Protein AF-A0A7K3WXZ5-F1 (afdb_monomer_lite)

pLDDT: mean 83.48, std 18.19, range [35.47, 98.44]

Structure (mmCIF, N/CA/C/O backbone):
data_AF-A0A7K3WXZ5-F1
#
_entry.id   AF-A0A7K3WXZ5-F1
#
loop_
_atom_site.group_PDB
_atom_site.id
_atom_site.type_symbol
_atom_site.label_atom_id
_atom_site.label_alt_id
_atom_site.label_comp_id
_atom_site.label_asym_id
_atom_site.label_entity_id
_atom_site.label_seq_id
_atom_site.pdbx_PDB_ins_code
_atom_site.Cartn_x
_atom_site.Cartn_y
_atom_site.Cartn_z
_atom_site.occupancy
_atom_site.B_iso_or_equiv
_atom_site.auth_seq_id
_atom_site.auth_comp_id
_atom_site.auth_asym_id
_atom_site.auth_atom_id
_atom_site.pdbx_PDB_model_num
ATOM 1 N N . MET A 1 1 ? 47.013 -10.478 -78.570 1.00 39.06 1 MET A N 1
ATOM 2 C CA . MET A 1 1 ? 47.116 -9.479 -77.478 1.00 39.06 1 MET A CA 1
ATOM 3 C C . MET A 1 1 ? 45.709 -9.292 -76.927 1.00 39.06 1 MET A C 1
ATOM 5 O O . MET A 1 1 ? 44.858 -8.888 -77.696 1.00 39.06 1 MET A O 1
ATOM 9 N N . LYS A 1 2 ? 45.305 -9.943 -75.830 1.00 38.44 2 LYS A N 1
ATOM 10 C CA . LYS A 1 2 ? 45.509 -9.609 -74.404 1.00 38.44 2 LYS A CA 1
ATOM 11 C C . LYS A 1 2 ? 44.986 -8.215 -73.986 1.00 38.44 2 LYS A C 1
ATOM 13 O O . LYS A 1 2 ? 45.703 -7.248 -74.196 1.00 38.44 2 LYS A O 1
ATOM 18 N N . ILE A 1 3 ? 43.844 -8.251 -73.266 1.00 42.56 3 ILE A N 1
ATOM 19 C CA . ILE A 1 3 ? 43.501 -7.493 -72.030 1.00 42.56 3 ILE A CA 1
ATOM 20 C C . ILE A 1 3 ? 43.068 -6.021 -72.273 1.00 42.56 3 ILE A C 1
ATOM 22 O O . ILE A 1 3 ? 43.704 -5.339 -73.056 1.00 42.56 3 ILE A O 1
ATOM 26 N N . ALA A 1 4 ? 42.007 -5.434 -71.697 1.00 43.97 4 ALA A N 1
ATOM 27 C CA . ALA A 1 4 ? 41.201 -5.725 -70.506 1.00 43.97 4 ALA A CA 1
ATOM 28 C C . ALA A 1 4 ? 39.724 -5.316 -70.703 1.00 43.97 4 ALA A C 1
ATOM 30 O O . ALA A 1 4 ? 39.435 -4.247 -71.235 1.00 43.97 4 ALA A O 1
ATOM 31 N N . LEU A 1 5 ? 38.810 -6.134 -70.177 1.00 42.47 5 LEU A N 1
ATOM 32 C CA . LEU A 1 5 ? 37.451 -5.743 -69.799 1.00 42.47 5 LEU A CA 1
ATOM 33 C C . LEU A 1 5 ? 37.531 -4.936 -68.495 1.00 42.47 5 LEU A C 1
ATOM 35 O O . LEU A 1 5 ? 37.942 -5.478 -67.470 1.00 42.47 5 LEU A O 1
ATOM 39 N N . ILE A 1 6 ? 37.146 -3.661 -68.525 1.00 49.41 6 ILE A N 1
ATOM 40 C CA . ILE A 1 6 ? 36.955 -2.858 -67.312 1.00 49.41 6 ILE A CA 1
ATOM 41 C C . ILE A 1 6 ? 35.527 -3.122 -66.832 1.00 49.41 6 ILE A C 1
ATOM 43 O O . ILE A 1 6 ? 34.569 -2.528 -67.318 1.00 49.41 6 ILE A O 1
ATOM 47 N N . LEU A 1 7 ? 35.395 -4.078 -65.910 1.00 42.84 7 LEU A N 1
ATOM 48 C CA . LEU A 1 7 ? 34.197 -4.264 -65.098 1.00 42.84 7 LEU A CA 1
ATOM 49 C C . LEU A 1 7 ? 34.129 -3.103 -64.096 1.00 42.84 7 LEU A C 1
ATOM 51 O O . LEU A 1 7 ? 34.820 -3.102 -63.079 1.00 42.84 7 LEU A O 1
ATOM 55 N N . SER A 1 8 ? 33.310 -2.097 -64.390 1.00 43.88 8 SER A N 1
ATOM 56 C CA . SER A 1 8 ? 32.897 -1.103 -63.402 1.00 43.88 8 SER A CA 1
ATOM 57 C C . SER A 1 8 ? 31.871 -1.747 -62.467 1.00 43.88 8 SER A C 1
ATOM 59 O O . SER A 1 8 ? 30.689 -1.837 -62.801 1.00 43.88 8 SER A O 1
ATOM 61 N N . LEU A 1 9 ? 32.331 -2.236 -61.315 1.00 43.47 9 LEU A N 1
ATOM 62 C CA . LEU A 1 9 ? 31.466 -2.585 -60.190 1.00 43.47 9 LEU A CA 1
ATOM 63 C C . LEU A 1 9 ? 30.849 -1.298 -59.617 1.00 43.47 9 LEU A C 1
ATOM 65 O O . LEU A 1 9 ? 31.604 -0.425 -59.185 1.00 43.47 9 LEU A O 1
ATOM 69 N N . PRO A 1 10 ? 29.515 -1.159 -59.554 1.00 49.78 10 PRO A N 1
ATOM 70 C CA . PRO A 1 10 ? 28.919 -0.193 -58.648 1.00 49.78 10 PRO A CA 1
ATOM 71 C C . PRO A 1 10 ? 29.156 -0.677 -57.209 1.00 49.78 10 PRO A C 1
ATOM 73 O O . PRO A 1 10 ? 28.701 -1.755 -56.826 1.00 49.78 10 PRO A O 1
ATOM 76 N N . LEU A 1 11 ? 29.885 0.115 -56.416 1.00 45.88 11 LEU A N 1
ATOM 77 C CA . LEU A 1 11 ? 29.873 -0.006 -54.960 1.00 45.88 11 LEU A CA 1
ATOM 78 C C . LEU A 1 11 ? 28.441 0.275 -54.484 1.00 45.88 11 LEU A C 1
ATOM 80 O O . LEU A 1 11 ? 28.015 1.427 -54.410 1.00 45.88 11 LEU A O 1
ATOM 84 N N . LEU A 1 12 ? 27.702 -0.783 -54.161 1.00 47.03 12 LEU A N 1
ATOM 85 C CA . LEU A 1 12 ? 26.534 -0.694 -53.295 1.00 47.03 12 LEU A CA 1
ATOM 86 C C . LEU A 1 12 ? 27.052 -0.479 -51.871 1.00 47.03 12 LEU A C 1
ATOM 88 O O . LEU A 1 12 ? 27.384 -1.427 -51.164 1.00 47.03 12 LEU A O 1
ATOM 92 N N . ILE A 1 13 ? 27.169 0.787 -51.475 1.00 50.84 13 ILE A N 1
ATOM 93 C CA . ILE A 1 13 ? 27.271 1.162 -50.066 1.00 50.84 13 ILE A CA 1
ATOM 94 C C . ILE A 1 13 ? 25.881 0.899 -49.482 1.00 50.84 13 ILE A C 1
ATOM 96 O O . ILE A 1 13 ? 24.957 1.685 -49.675 1.00 50.84 13 ILE A O 1
ATOM 100 N N . LEU A 1 14 ? 25.709 -0.260 -48.847 1.00 45.38 14 LEU A N 1
ATOM 101 C CA . LEU A 1 14 ? 24.548 -0.531 -48.008 1.00 45.38 14 LEU A CA 1
ATOM 102 C C . LEU A 1 14 ? 24.668 0.363 -46.770 1.00 45.38 14 LEU A C 1
ATOM 104 O O . LEU A 1 14 ? 25.401 0.054 -45.834 1.00 45.38 14 LEU A O 1
ATOM 108 N N . SER A 1 15 ? 23.981 1.501 -46.793 1.00 47.38 15 SER A N 1
ATOM 109 C CA . SER A 1 15 ? 23.769 2.357 -45.629 1.00 47.38 15 SER A CA 1
ATOM 110 C C . SER A 1 15 ? 22.897 1.616 -44.610 1.00 47.38 15 SER A C 1
ATOM 112 O O . SER A 1 15 ? 21.678 1.729 -44.631 1.00 47.38 15 SER A O 1
ATOM 114 N N . SER A 1 16 ? 23.514 0.831 -43.729 1.00 49.91 16 SER A N 1
ATOM 115 C CA . SER A 1 16 ? 22.858 0.165 -42.592 1.00 49.91 16 SER A CA 1
ATOM 116 C C . SER A 1 16 ? 22.860 1.064 -41.342 1.00 49.91 16 SER A C 1
ATOM 118 O O . SER A 1 16 ? 23.335 0.658 -40.284 1.00 49.91 16 SER A O 1
ATOM 120 N N . CYS A 1 17 ? 22.371 2.302 -41.458 1.00 49.84 17 CYS A N 1
ATOM 121 C CA . CYS A 1 17 ? 22.337 3.273 -40.350 1.00 49.84 17 CYS A CA 1
ATOM 122 C C . CYS A 1 17 ? 20.919 3.704 -39.933 1.00 49.84 17 CYS A C 1
ATOM 124 O O . CYS A 1 17 ? 20.793 4.728 -39.274 1.00 49.84 17 CYS A O 1
ATOM 126 N N . ASP A 1 18 ? 19.873 2.951 -40.288 1.00 53.22 18 ASP A N 1
ATOM 127 C CA . ASP A 1 18 ? 18.485 3.293 -39.908 1.00 53.22 18 ASP A CA 1
ATOM 128 C C . ASP A 1 18 ? 18.027 2.578 -38.618 1.00 53.22 18 ASP A C 1
ATOM 130 O O . ASP A 1 18 ? 17.287 3.131 -37.815 1.00 53.22 18 ASP A O 1
ATOM 134 N N . ASN A 1 19 ? 18.572 1.392 -38.321 1.00 61.12 19 ASN A N 1
ATOM 135 C CA . ASN A 1 19 ? 18.129 0.584 -37.174 1.00 61.12 19 ASN A CA 1
ATOM 136 C C . ASN A 1 19 ? 18.506 1.171 -35.798 1.00 61.12 19 ASN A C 1
ATOM 138 O O . ASN A 1 19 ? 17.893 0.821 -34.796 1.00 61.12 19 ASN A O 1
ATOM 142 N N . GLY A 1 20 ? 19.531 2.028 -35.715 1.00 68.25 20 GLY A N 1
ATOM 143 C CA . GLY A 1 20 ? 19.997 2.576 -34.433 1.00 68.25 20 GLY A CA 1
ATOM 144 C C . GLY A 1 20 ? 19.015 3.572 -33.813 1.00 68.25 20 GLY A C 1
ATOM 145 O O . GLY A 1 20 ? 18.804 3.549 -32.603 1.00 68.25 20 GLY A O 1
ATOM 146 N N . ALA A 1 21 ? 18.381 4.399 -34.649 1.00 74.38 21 ALA A N 1
ATOM 147 C CA . ALA A 1 21 ? 17.399 5.385 -34.205 1.00 74.38 21 ALA A CA 1
ATOM 148 C C . ALA A 1 21 ? 16.108 4.717 -33.705 1.00 74.38 21 ALA A C 1
ATOM 150 O O . ALA A 1 21 ? 15.547 5.140 -32.696 1.00 74.38 21 ALA A O 1
ATOM 151 N N . ASP A 1 22 ? 15.671 3.643 -34.367 1.00 83.19 22 ASP A N 1
ATOM 152 C CA . ASP A 1 22 ? 14.490 2.880 -33.953 1.00 83.19 22 ASP A CA 1
ATOM 153 C C . ASP A 1 22 ? 14.716 2.147 -32.622 1.00 83.19 22 ASP A C 1
ATOM 155 O O . ASP A 1 22 ? 13.841 2.146 -31.756 1.00 83.19 22 ASP A O 1
ATOM 159 N N . VAL A 1 23 ? 15.913 1.589 -32.413 1.00 87.44 23 VAL A N 1
ATOM 160 C CA . VAL A 1 23 ? 16.292 0.938 -31.148 1.00 87.44 23 VAL A CA 1
ATOM 161 C C . VAL A 1 23 ? 16.374 1.948 -29.996 1.00 87.44 23 VAL A C 1
ATOM 163 O O . VAL A 1 23 ? 15.847 1.697 -28.913 1.00 87.44 23 VAL A O 1
ATOM 166 N N . GLU A 1 24 ? 16.999 3.108 -30.213 1.00 87.88 24 GLU A N 1
ATOM 167 C CA . GLU A 1 24 ? 17.083 4.170 -29.201 1.00 87.88 24 GLU A CA 1
ATOM 168 C C . GLU A 1 24 ? 15.696 4.713 -28.827 1.00 87.88 24 GLU A C 1
ATOM 170 O O . GLU A 1 24 ? 15.394 4.929 -27.648 1.00 87.88 24 GLU A O 1
ATOM 175 N N . LYS A 1 25 ? 14.821 4.866 -29.825 1.00 90.38 25 LYS A N 1
ATOM 176 C CA . LYS A 1 25 ? 13.430 5.260 -29.617 1.00 90.38 25 LYS A CA 1
ATOM 177 C C . LYS A 1 25 ? 12.664 4.219 -28.799 1.00 90.38 25 LYS A C 1
ATOM 179 O O . LYS A 1 25 ? 12.024 4.599 -27.824 1.00 90.38 25 LYS A O 1
ATOM 184 N N . SER A 1 26 ? 12.777 2.935 -29.143 1.00 92.19 26 SER A N 1
ATOM 185 C CA . SER A 1 26 ? 12.126 1.840 -28.409 1.00 92.19 26 SER A CA 1
ATOM 186 C C . SER A 1 26 ? 12.524 1.828 -26.932 1.00 92.19 26 SER A C 1
ATOM 188 O O . SER A 1 26 ? 11.665 1.722 -26.061 1.00 92.19 26 SER A O 1
ATOM 190 N N . ARG A 1 27 ? 13.818 2.006 -26.632 1.00 94.25 27 ARG A N 1
ATOM 191 C CA . ARG A 1 27 ? 14.315 2.110 -25.248 1.00 94.25 27 ARG A CA 1
ATOM 192 C C . ARG A 1 27 ? 13.741 3.308 -24.517 1.00 94.25 27 ARG A C 1
ATOM 194 O O . ARG A 1 27 ? 13.290 3.187 -23.384 1.00 94.25 27 ARG A O 1
ATOM 201 N N . THR A 1 28 ? 13.758 4.466 -25.170 1.00 95.12 28 THR A N 1
ATOM 202 C CA . THR A 1 28 ? 13.245 5.706 -24.581 1.00 95.12 28 THR A CA 1
ATOM 203 C C . THR A 1 28 ? 11.759 5.583 -24.253 1.00 95.12 28 THR A C 1
ATOM 205 O O . THR A 1 28 ? 11.332 6.017 -23.187 1.00 95.12 28 THR A O 1
ATOM 208 N N . GLU A 1 29 ? 10.968 4.983 -25.143 1.00 96.44 29 GLU A N 1
ATOM 209 C CA . GLU A 1 29 ? 9.540 4.744 -24.920 1.00 96.44 29 GLU A CA 1
ATOM 210 C C . GLU A 1 29 ? 9.318 3.764 -23.762 1.00 96.44 29 GLU A C 1
ATOM 212 O O . GLU A 1 29 ? 8.623 4.118 -22.811 1.00 96.44 29 GLU A O 1
ATOM 217 N N . ALA A 1 30 ? 9.984 2.604 -23.767 1.00 97.38 30 ALA A N 1
ATOM 218 C CA . ALA A 1 30 ? 9.844 1.607 -22.704 1.00 97.38 30 ALA A CA 1
ATOM 219 C C . ALA A 1 30 ? 10.243 2.156 -21.320 1.00 97.38 30 ALA A C 1
ATOM 221 O O . ALA A 1 30 ? 9.501 2.003 -20.349 1.00 97.38 30 ALA A O 1
ATOM 222 N N . MET A 1 31 ? 11.366 2.877 -21.244 1.00 97.69 31 MET A N 1
ATOM 223 C CA . MET A 1 31 ? 11.828 3.528 -20.016 1.00 97.69 31 MET A CA 1
ATOM 224 C C . MET A 1 31 ? 10.836 4.584 -19.518 1.00 97.69 31 MET A C 1
ATOM 226 O O . MET A 1 31 ? 10.518 4.638 -18.330 1.00 97.69 31 MET A O 1
ATOM 230 N N . ASN A 1 32 ? 10.338 5.443 -20.412 1.00 97.88 32 ASN A N 1
ATOM 231 C CA . ASN A 1 32 ? 9.388 6.484 -20.031 1.00 97.88 32 ASN A CA 1
ATOM 232 C C . ASN A 1 32 ? 8.061 5.896 -19.554 1.00 97.88 32 ASN A C 1
ATOM 234 O O . ASN A 1 32 ? 7.493 6.415 -18.593 1.00 97.88 32 ASN A O 1
ATOM 238 N N . ASP A 1 33 ? 7.579 4.832 -20.191 1.00 98.25 33 ASP A N 1
ATOM 239 C CA . ASP A 1 33 ? 6.347 4.159 -19.792 1.00 98.25 33 ASP A CA 1
ATOM 240 C C . ASP A 1 33 ? 6.491 3.514 -18.410 1.00 98.25 33 ASP A C 1
ATOM 242 O O . ASP A 1 33 ? 5.636 3.732 -17.546 1.00 98.25 33 ASP A O 1
ATOM 246 N N . LEU A 1 34 ? 7.590 2.787 -18.173 1.00 98.38 34 LEU A N 1
ATOM 247 C CA . LEU A 1 34 ? 7.876 2.168 -16.879 1.00 98.38 34 LEU A CA 1
ATOM 248 C C . LEU A 1 34 ? 8.011 3.229 -15.782 1.00 98.38 34 LEU A C 1
ATOM 250 O O . LEU A 1 34 ? 7.309 3.174 -14.773 1.00 98.38 34 LEU A O 1
ATOM 254 N N . LYS A 1 35 ? 8.831 4.260 -16.008 1.00 98.25 35 LYS A N 1
ATOM 255 C CA . LYS A 1 35 ? 9.029 5.352 -15.049 1.00 98.25 35 LYS A CA 1
ATOM 256 C C . LYS A 1 35 ? 7.731 6.090 -14.740 1.00 98.25 35 LYS A C 1
ATOM 258 O O . LYS A 1 35 ? 7.415 6.312 -13.575 1.00 98.25 35 LYS A O 1
ATOM 263 N N . SER A 1 36 ? 6.964 6.446 -15.769 1.00 98.31 36 SER A N 1
ATOM 264 C CA . SER A 1 36 ? 5.692 7.154 -15.589 1.00 98.31 36 SER A CA 1
ATOM 265 C C . SER A 1 36 ? 4.686 6.304 -14.820 1.00 98.31 36 SER A C 1
ATOM 267 O O . SER A 1 36 ? 3.889 6.833 -14.045 1.00 98.31 36 SER A O 1
ATOM 269 N N . PHE A 1 37 ? 4.709 4.987 -15.027 1.00 98.44 37 PHE A N 1
ATOM 270 C CA . PHE A 1 37 ? 3.893 4.068 -14.254 1.00 98.44 37 PHE A CA 1
ATOM 271 C C . PHE A 1 37 ? 4.324 4.036 -12.785 1.00 98.44 37 PHE A C 1
ATOM 273 O O . PHE A 1 37 ? 3.471 4.257 -11.928 1.00 98.44 37 PHE A O 1
ATOM 280 N N . VAL A 1 38 ? 5.615 3.855 -12.491 1.00 98.12 38 VAL A N 1
ATOM 281 C CA . VAL A 1 38 ? 6.140 3.861 -11.113 1.00 98.12 38 VAL A CA 1
ATOM 282 C C . VAL A 1 38 ? 5.820 5.180 -10.401 1.00 98.12 38 VAL A C 1
ATOM 284 O O . VAL A 1 38 ? 5.280 5.157 -9.298 1.00 98.1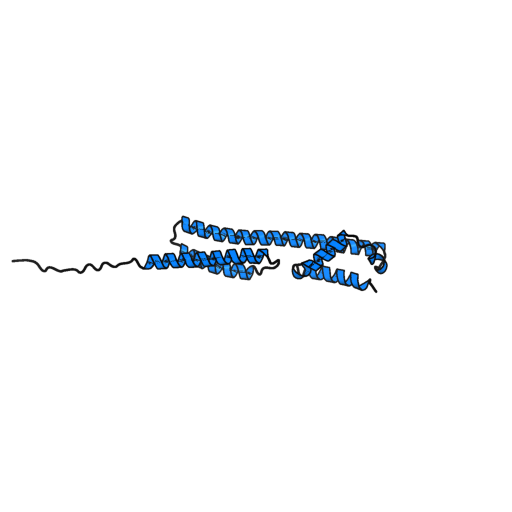2 38 VAL A O 1
ATOM 287 N N . ASP A 1 39 ? 6.035 6.328 -11.051 1.00 97.69 39 ASP A N 1
ATOM 288 C CA . ASP A 1 39 ? 5.706 7.652 -10.498 1.00 97.69 39 ASP A CA 1
ATOM 289 C C . ASP A 1 39 ? 4.192 7.798 -10.215 1.00 97.69 39 ASP A C 1
ATOM 291 O O . ASP A 1 39 ? 3.764 8.418 -9.234 1.00 97.69 39 ASP A O 1
ATOM 295 N N . SER A 1 40 ? 3.354 7.205 -11.072 1.00 96.25 40 SER A N 1
ATOM 296 C CA . SER A 1 40 ? 1.903 7.191 -10.891 1.00 96.25 40 SER A CA 1
ATOM 297 C C . SER A 1 40 ? 1.466 6.285 -9.741 1.00 96.25 40 SER A C 1
ATOM 299 O O . SER A 1 40 ? 0.529 6.644 -9.024 1.00 96.25 40 SER A O 1
ATOM 301 N N . VAL A 1 41 ? 2.120 5.135 -9.562 1.00 96.44 41 VAL A N 1
ATOM 302 C CA . VAL A 1 41 ? 1.871 4.228 -8.437 1.00 96.44 41 VAL A CA 1
ATOM 303 C C . VAL A 1 41 ? 2.254 4.919 -7.140 1.00 96.44 41 VAL A C 1
ATOM 305 O O . VAL A 1 41 ? 1.384 5.041 -6.286 1.00 96.44 41 VAL A O 1
ATOM 308 N N . ASP A 1 42 ? 3.473 5.453 -7.037 1.00 94.94 42 ASP A N 1
ATOM 309 C CA . ASP A 1 42 ? 3.973 6.194 -5.868 1.00 94.94 42 ASP A CA 1
ATOM 310 C C . ASP A 1 42 ? 2.973 7.273 -5.417 1.00 94.94 42 ASP A C 1
ATOM 312 O O . ASP A 1 42 ? 2.481 7.284 -4.286 1.00 94.94 42 ASP A O 1
ATOM 316 N N . THR A 1 43 ? 2.523 8.095 -6.369 1.00 92.44 43 THR A N 1
ATOM 317 C CA . THR A 1 43 ? 1.521 9.135 -6.105 1.00 92.44 43 THR A CA 1
ATOM 318 C C . THR A 1 43 ? 0.186 8.559 -5.619 1.00 92.44 43 THR A C 1
ATOM 320 O O . THR A 1 43 ? -0.419 9.092 -4.688 1.00 92.44 43 THR A O 1
ATOM 323 N N . GLN A 1 44 ? -0.316 7.493 -6.248 1.00 90.06 44 GLN A N 1
ATOM 324 C CA . GLN A 1 44 ? -1.622 6.922 -5.909 1.00 90.06 44 GLN A CA 1
ATOM 325 C C . GLN A 1 44 ? -1.604 6.207 -4.558 1.00 90.06 44 GLN A C 1
ATOM 327 O O . GLN A 1 44 ? -2.499 6.431 -3.741 1.00 90.06 44 GLN A O 1
ATOM 332 N N . VAL A 1 45 ? -0.591 5.380 -4.294 1.00 91.25 45 VAL A N 1
ATOM 333 C CA . VAL A 1 45 ? -0.474 4.595 -3.055 1.00 91.25 45 VAL A CA 1
ATOM 334 C C . VAL A 1 45 ? -0.094 5.457 -1.848 1.00 91.25 45 VAL A C 1
ATOM 336 O O . VAL A 1 45 ? -0.305 5.059 -0.702 1.00 91.25 45 VAL A O 1
ATOM 339 N N . ALA A 1 46 ? 0.408 6.673 -2.067 1.00 83.62 46 ALA A N 1
ATOM 340 C CA . ALA A 1 46 ? 0.513 7.688 -1.021 1.00 83.62 46 ALA A CA 1
ATOM 341 C C . ALA A 1 46 ? -0.864 8.217 -0.563 1.00 83.62 46 ALA A C 1
ATOM 343 O O . ALA A 1 46 ? -1.015 8.622 0.588 1.00 83.62 46 ALA A O 1
ATOM 344 N N . MET A 1 47 ? -1.875 8.205 -1.440 1.00 79.31 47 MET A N 1
ATOM 345 C CA . MET A 1 47 ? -3.195 8.804 -1.186 1.00 79.31 47 MET A CA 1
ATOM 346 C C . MET A 1 47 ? -4.282 7.792 -0.804 1.00 79.31 47 MET A C 1
ATOM 348 O O . MET A 1 47 ? -5.312 8.189 -0.258 1.00 79.31 47 MET A O 1
ATOM 352 N N . THR A 1 48 ? -4.082 6.501 -1.083 1.00 80.81 48 THR A N 1
ATOM 353 C CA . THR A 1 48 ? -5.044 5.439 -0.753 1.00 80.81 48 THR A CA 1
ATOM 354 C C . THR A 1 48 ? -4.535 4.524 0.355 1.00 80.81 48 THR A C 1
ATOM 356 O O . THR A 1 48 ? -3.347 4.231 0.446 1.00 80.81 48 THR A O 1
ATOM 359 N N . ALA A 1 49 ? -5.458 4.032 1.183 1.00 73.38 49 ALA A N 1
ATOM 360 C CA . ALA A 1 49 ? -5.175 2.995 2.173 1.00 73.38 49 ALA A CA 1
ATOM 361 C C . ALA A 1 49 ? -5.357 1.572 1.624 1.00 73.38 49 ALA A C 1
ATOM 363 O O . ALA A 1 49 ? -4.926 0.625 2.276 1.00 73.38 49 ALA A O 1
ATOM 364 N N . ASN A 1 50 ? -6.013 1.444 0.463 1.00 79.38 50 ASN A N 1
ATOM 365 C CA . ASN A 1 50 ? -6.308 0.187 -0.213 1.00 79.38 50 ASN A CA 1
ATOM 366 C C . ASN A 1 50 ? -5.878 0.303 -1.679 1.00 79.38 50 ASN A C 1
ATOM 368 O O . ASN A 1 50 ? -6.472 1.049 -2.462 1.00 79.38 50 ASN A O 1
ATOM 372 N N . ALA A 1 51 ? -4.836 -0.434 -2.042 1.00 88.69 51 ALA A N 1
ATOM 373 C CA . ALA A 1 51 ? -4.328 -0.556 -3.397 1.00 88.69 51 ALA A CA 1
ATOM 374 C C . ALA A 1 51 ? -4.495 -2.001 -3.882 1.00 88.69 51 ALA A C 1
ATOM 376 O O . ALA A 1 51 ? -4.229 -2.952 -3.146 1.00 88.69 51 ALA A O 1
ATOM 377 N N . ASN A 1 52 ? -4.937 -2.165 -5.129 1.00 90.81 52 ASN A N 1
ATOM 378 C CA . ASN A 1 52 ? -5.032 -3.475 -5.768 1.00 90.81 52 ASN A CA 1
ATOM 379 C C . ASN A 1 52 ? -3.658 -3.868 -6.329 1.00 90.81 52 ASN A C 1
ATOM 381 O O . ASN A 1 52 ? -3.402 -3.698 -7.522 1.00 90.81 52 ASN A O 1
ATOM 385 N N . TRP A 1 53 ? -2.772 -4.336 -5.448 1.00 93.50 53 TRP A N 1
ATOM 386 C CA . TRP A 1 53 ? -1.394 -4.680 -5.804 1.00 93.50 53 TRP A CA 1
ATOM 387 C C . TRP A 1 53 ? -1.300 -5.764 -6.867 1.00 93.50 53 TRP A C 1
ATOM 389 O O . TRP A 1 53 ? -0.472 -5.623 -7.751 1.00 93.50 53 TRP A O 1
ATOM 399 N N . ASP A 1 54 ? -2.207 -6.741 -6.890 1.00 94.94 54 ASP A N 1
ATOM 400 C CA . ASP A 1 54 ? -2.229 -7.761 -7.947 1.00 94.94 54 ASP A CA 1
ATOM 401 C C . ASP A 1 54 ? -2.381 -7.132 -9.343 1.00 94.94 54 ASP A C 1
ATOM 403 O O . ASP A 1 54 ? -1.733 -7.536 -10.309 1.00 94.94 54 ASP A O 1
ATOM 407 N N . MET A 1 55 ? -3.237 -6.111 -9.467 1.00 95.31 55 MET A N 1
ATOM 408 C CA . MET A 1 55 ? -3.425 -5.387 -10.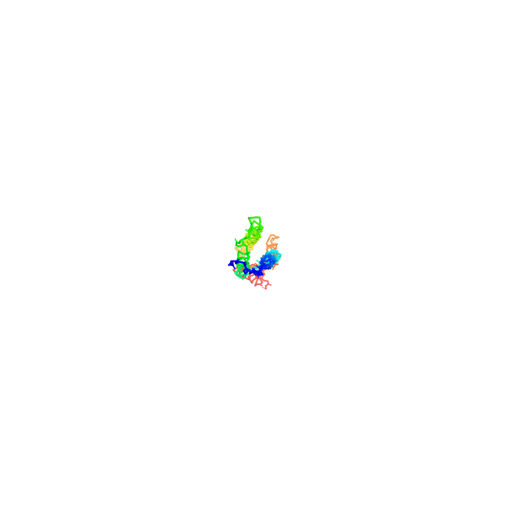726 1.00 95.31 55 MET A CA 1
ATOM 409 C C . MET A 1 55 ? -2.245 -4.461 -11.053 1.00 95.31 55 MET A C 1
ATOM 411 O O . MET A 1 55 ? -1.929 -4.275 -12.232 1.00 95.31 55 MET A O 1
ATOM 415 N N . ILE A 1 56 ? -1.640 -3.851 -10.031 1.00 96.62 56 ILE A N 1
ATOM 416 C CA . ILE A 1 56 ? -0.479 -2.967 -10.177 1.00 96.62 56 ILE A CA 1
ATOM 417 C C . ILE A 1 56 ? 0.735 -3.791 -10.624 1.00 96.62 56 ILE A C 1
ATOM 419 O O . ILE A 1 56 ? 1.291 -3.475 -11.673 1.00 96.62 56 ILE A O 1
ATOM 423 N N . ASP A 1 57 ? 1.050 -4.884 -9.926 1.00 97.62 57 ASP A N 1
ATOM 424 C CA . ASP A 1 57 ? 2.126 -5.832 -10.241 1.00 97.62 57 ASP A CA 1
ATOM 425 C C . ASP A 1 57 ? 1.956 -6.384 -11.662 1.00 97.62 57 ASP A C 1
ATOM 427 O O . ASP A 1 57 ? 2.825 -6.218 -12.507 1.00 97.62 57 ASP A O 1
ATOM 431 N N . ALA A 1 58 ? 0.771 -6.887 -12.022 1.00 98.00 58 ALA A N 1
ATOM 432 C CA . ALA A 1 58 ? 0.544 -7.412 -13.373 1.00 98.00 58 ALA A CA 1
ATOM 433 C C . ALA A 1 58 ? 0.712 -6.362 -14.494 1.00 98.00 58 ALA A C 1
ATOM 435 O O . ALA A 1 58 ? 0.868 -6.697 -15.676 1.00 98.00 58 ALA A O 1
ATOM 436 N N . ARG A 1 59 ? 0.587 -5.067 -14.182 1.00 98.00 59 ARG A N 1
ATOM 437 C CA . ARG A 1 59 ? 0.899 -3.994 -15.134 1.00 98.00 59 ARG A CA 1
ATOM 438 C C . ARG A 1 59 ? 2.383 -3.647 -15.114 1.00 98.00 59 ARG A C 1
ATOM 440 O O . ARG A 1 59 ? 2.917 -3.453 -16.203 1.00 98.00 59 ARG A O 1
ATOM 447 N N . TYR A 1 60 ? 2.993 -3.584 -13.937 1.00 98.31 60 TYR A N 1
ATOM 448 C CA . TYR A 1 60 ? 4.426 -3.4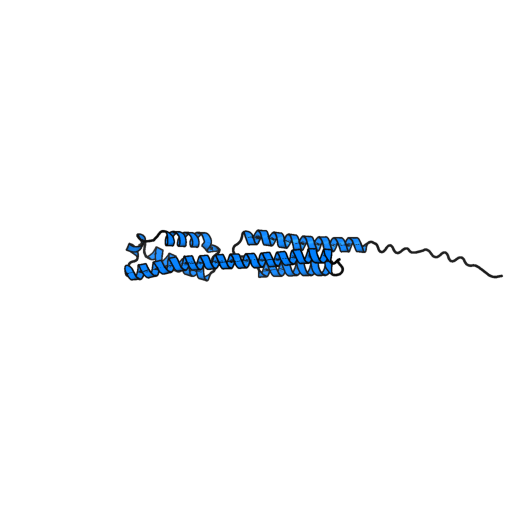01 -13.760 1.00 98.31 60 TYR A CA 1
ATOM 449 C C . TYR A 1 60 ? 5.209 -4.454 -14.547 1.00 98.31 60 TYR A C 1
ATOM 451 O O . TYR A 1 60 ? 5.915 -4.084 -15.479 1.00 98.31 60 TYR A O 1
ATOM 459 N N . ASP A 1 61 ? 4.945 -5.742 -14.305 1.00 98.44 61 ASP A N 1
ATOM 460 C CA . ASP A 1 61 ? 5.643 -6.870 -14.933 1.00 98.44 61 ASP A CA 1
ATOM 461 C C . ASP A 1 61 ? 5.627 -6.764 -16.464 1.00 98.44 61 ASP A C 1
ATOM 463 O O . ASP A 1 61 ? 6.591 -7.076 -17.153 1.00 98.44 61 ASP A O 1
ATOM 467 N N . ARG A 1 62 ? 4.512 -6.312 -17.052 1.00 98.25 62 ARG A N 1
ATOM 468 C CA . ARG A 1 62 ? 4.412 -6.145 -18.511 1.00 98.25 62 ARG A CA 1
ATOM 469 C C . ARG A 1 62 ? 5.276 -5.004 -19.041 1.00 98.25 62 ARG A C 1
ATOM 471 O O . ARG A 1 62 ? 5.759 -5.100 -20.165 1.00 98.25 62 ARG A O 1
ATOM 478 N N . LEU A 1 63 ? 5.400 -3.918 -18.284 1.00 98.25 63 LEU A N 1
ATOM 479 C CA . LEU A 1 63 ? 6.230 -2.773 -18.653 1.00 98.25 63 LEU A CA 1
ATOM 480 C C . LEU A 1 63 ? 7.711 -3.078 -18.435 1.00 98.25 63 LEU A C 1
ATOM 482 O O . LEU A 1 63 ? 8.511 -2.738 -19.298 1.00 98.25 63 LEU A O 1
ATOM 486 N N . GLU A 1 64 ? 8.042 -3.754 -17.335 1.00 98.12 64 GLU A N 1
ATOM 487 C CA . GLU A 1 64 ? 9.384 -4.243 -17.019 1.00 98.12 64 GLU A CA 1
ATOM 488 C C . GLU A 1 64 ? 9.882 -5.190 -18.111 1.00 98.12 64 GLU A C 1
ATOM 490 O O . GLU A 1 64 ? 10.877 -4.885 -18.752 1.00 98.12 64 GLU A O 1
ATOM 495 N N . ASN A 1 65 ? 9.117 -6.231 -18.462 1.00 97.94 65 ASN A N 1
ATOM 496 C CA . ASN A 1 65 ? 9.494 -7.146 -19.549 1.00 97.94 65 ASN A CA 1
ATOM 497 C C . ASN A 1 65 ? 9.746 -6.414 -20.887 1.00 97.94 65 ASN A C 1
ATOM 499 O O . ASN A 1 65 ? 10.663 -6.758 -21.626 1.00 97.94 65 ASN A O 1
ATOM 503 N N . ASN A 1 66 ? 8.947 -5.390 -21.213 1.00 97.19 66 ASN A N 1
ATOM 504 C CA . ASN A 1 66 ? 9.162 -4.583 -22.421 1.00 97.19 66 ASN A CA 1
ATOM 505 C C . ASN A 1 66 ? 10.441 -3.729 -22.325 1.00 97.19 66 ASN A C 1
ATOM 507 O O . ASN A 1 66 ? 11.156 -3.553 -23.313 1.00 97.19 66 ASN A O 1
ATOM 511 N N . ALA A 1 67 ? 10.734 -3.185 -21.143 1.00 96.69 67 ALA A N 1
ATOM 512 C CA . ALA A 1 67 ? 11.967 -2.453 -20.896 1.00 96.69 67 ALA A CA 1
ATOM 513 C C . ALA A 1 67 ? 13.188 -3.382 -20.965 1.00 96.69 67 ALA A C 1
ATOM 515 O O . ALA A 1 67 ? 14.135 -3.060 -21.676 1.00 96.69 67 ALA A O 1
ATOM 516 N N . ASP A 1 68 ? 13.133 -4.562 -20.354 1.00 96.75 68 ASP A N 1
ATOM 517 C CA . ASP A 1 68 ? 14.185 -5.578 -20.421 1.00 96.75 68 ASP A CA 1
ATOM 518 C C . ASP A 1 68 ? 14.520 -5.971 -21.861 1.00 96.75 68 ASP A C 1
ATOM 520 O O . ASP A 1 68 ? 15.685 -5.940 -22.266 1.00 96.75 68 ASP A O 1
ATOM 524 N N . GLU A 1 69 ? 13.500 -6.269 -22.671 1.00 95.56 69 GLU A N 1
ATOM 525 C CA . GLU A 1 69 ? 13.679 -6.600 -24.087 1.00 95.56 69 GLU A CA 1
ATOM 526 C C . GLU A 1 69 ? 14.325 -5.439 -24.865 1.00 95.56 69 GLU A C 1
ATOM 528 O O . GLU A 1 69 ? 15.250 -5.642 -25.655 1.00 95.56 69 GLU A O 1
ATOM 533 N N . ALA A 1 70 ? 13.897 -4.194 -24.626 1.00 95.06 70 ALA A N 1
ATOM 534 C CA . ALA A 1 70 ? 14.475 -3.028 -25.295 1.00 95.06 70 ALA A CA 1
ATOM 535 C C . ALA A 1 70 ? 15.931 -2.747 -24.859 1.00 95.06 70 ALA A C 1
ATOM 537 O O . ALA A 1 70 ? 16.724 -2.179 -25.629 1.00 95.06 70 ALA A O 1
ATOM 538 N N . PHE A 1 71 ? 16.295 -3.135 -23.634 1.00 95.50 71 PHE A N 1
ATOM 539 C CA . PHE A 1 71 ? 17.597 -2.876 -23.019 1.00 95.50 71 PHE A CA 1
ATOM 540 C C . PHE A 1 71 ? 18.563 -4.075 -23.054 1.00 95.50 71 PHE A C 1
ATOM 542 O O . PHE A 1 71 ? 19.700 -3.921 -22.606 1.00 95.50 71 PHE A O 1
ATOM 549 N N . GLU A 1 72 ? 18.197 -5.219 -23.648 1.00 93.94 72 GLU A N 1
ATOM 550 C CA . GLU A 1 72 ? 19.029 -6.440 -23.709 1.00 93.94 72 GLU A CA 1
ATOM 551 C C . GLU A 1 72 ? 20.475 -6.151 -24.169 1.00 93.94 72 GLU A C 1
ATOM 553 O O . GLU A 1 72 ? 21.444 -6.525 -23.497 1.00 93.94 72 GLU A O 1
ATOM 558 N N . ASP A 1 73 ? 20.617 -5.367 -25.242 1.00 92.06 73 ASP A N 1
ATOM 559 C CA . ASP A 1 73 ? 21.896 -4.947 -25.839 1.00 92.06 73 ASP A CA 1
ATOM 560 C C . ASP A 1 73 ? 22.319 -3.509 -25.459 1.00 92.06 73 ASP A C 1
ATOM 562 O O . ASP A 1 73 ? 23.155 -2.889 -26.127 1.00 92.06 73 ASP A O 1
ATOM 566 N N . ALA A 1 74 ? 21.707 -2.917 -24.430 1.00 93.50 74 ALA A N 1
ATOM 567 C CA . ALA A 1 74 ? 22.067 -1.582 -23.958 1.00 93.50 74 ALA A CA 1
ATOM 568 C C . ALA A 1 74 ? 23.401 -1.580 -23.188 1.00 93.50 74 ALA A C 1
ATOM 570 O O . ALA A 1 74 ? 23.908 -2.623 -22.765 1.00 93.50 74 ALA A O 1
ATOM 571 N N . SER A 1 75 ? 23.980 -0.389 -23.007 1.00 94.12 75 SER A N 1
ATOM 572 C CA . SER A 1 75 ? 25.178 -0.223 -22.179 1.00 94.12 75 SER A CA 1
ATOM 573 C C . SER A 1 75 ? 24.878 -0.498 -20.704 1.00 94.12 75 SER A C 1
ATOM 575 O O . SER A 1 75 ? 23.740 -0.371 -20.255 1.00 94.12 75 SER A O 1
ATOM 577 N N . ASP A 1 76 ? 25.919 -0.802 -19.929 1.00 96.81 76 ASP A N 1
ATOM 578 C CA . ASP A 1 76 ? 25.790 -1.009 -18.480 1.00 96.81 76 ASP A CA 1
ATOM 579 C C . ASP A 1 76 ? 25.206 0.219 -17.764 1.00 96.81 76 ASP A C 1
ATOM 581 O O . ASP A 1 76 ? 24.445 0.073 -16.817 1.00 96.81 76 ASP A O 1
ATOM 585 N N . GLU A 1 77 ? 25.522 1.429 -18.238 1.00 94.88 77 GLU A N 1
ATOM 586 C CA . GLU A 1 77 ? 24.953 2.680 -17.718 1.00 94.88 77 GLU A CA 1
ATOM 587 C C . GLU A 1 77 ? 23.435 2.742 -17.938 1.00 94.88 77 GLU A C 1
ATOM 589 O O . GLU A 1 77 ? 22.685 3.005 -17.006 1.00 94.88 77 GLU A O 1
ATOM 594 N N . MET A 1 78 ? 22.969 2.407 -19.143 1.00 93.12 78 MET A N 1
ATOM 595 C CA . MET A 1 78 ? 21.538 2.373 -19.460 1.00 93.12 78 MET A CA 1
ATOM 596 C C . MET A 1 78 ? 20.794 1.289 -18.670 1.00 93.12 78 MET A C 1
ATOM 598 O O . MET A 1 78 ? 19.660 1.503 -18.251 1.00 93.12 78 MET A O 1
ATOM 602 N N . LYS A 1 79 ? 21.424 0.131 -18.452 1.00 95.69 79 LYS A N 1
ATOM 603 C CA . LYS A 1 79 ? 20.867 -0.930 -17.601 1.00 95.69 79 LYS A CA 1
ATOM 604 C C . LYS A 1 79 ? 20.826 -0.515 -16.132 1.00 95.69 79 LYS A C 1
ATOM 606 O O . LYS A 1 79 ? 19.868 -0.831 -15.444 1.00 95.69 79 LYS A O 1
ATOM 611 N N . ALA A 1 80 ? 21.822 0.230 -15.656 1.00 97.44 80 ALA A N 1
ATOM 612 C CA . ALA A 1 80 ? 21.804 0.777 -14.303 1.00 97.44 80 ALA A CA 1
ATOM 613 C C . ALA A 1 80 ? 20.648 1.772 -14.101 1.00 97.44 80 ALA A C 1
ATOM 615 O O . ALA A 1 80 ? 20.010 1.752 -13.050 1.00 97.44 80 ALA A O 1
ATOM 616 N N . ASP A 1 81 ? 20.340 2.593 -15.110 1.00 96.19 81 ASP A N 1
ATOM 617 C CA . ASP A 1 81 ? 19.170 3.478 -15.076 1.00 96.19 81 ASP A CA 1
ATOM 618 C C . ASP A 1 81 ? 17.853 2.686 -15.009 1.00 96.19 81 ASP A C 1
ATOM 620 O O . ASP A 1 81 ? 16.958 3.067 -14.254 1.00 96.19 81 ASP A O 1
ATOM 624 N N . LEU A 1 82 ? 17.740 1.581 -15.760 1.00 97.19 82 LEU A N 1
ATOM 625 C CA . LEU A 1 82 ? 16.573 0.689 -15.719 1.00 97.19 82 LEU A CA 1
ATOM 626 C C . LEU A 1 82 ? 16.407 0.065 -14.333 1.00 97.19 82 LEU A C 1
ATOM 628 O O . LEU A 1 82 ? 15.377 0.280 -13.696 1.00 97.19 82 LEU A O 1
ATOM 632 N N . ASN A 1 83 ? 17.463 -0.566 -13.818 1.00 97.81 83 ASN A N 1
ATOM 633 C CA . ASN A 1 83 ? 17.472 -1.161 -12.483 1.00 97.81 83 ASN A CA 1
ATOM 634 C C . ASN A 1 83 ? 17.089 -0.139 -11.401 1.00 97.81 83 ASN A C 1
ATOM 636 O O . ASN A 1 83 ? 16.401 -0.468 -10.442 1.00 97.81 83 ASN A O 1
ATOM 640 N N . SER A 1 84 ? 17.494 1.129 -11.547 1.00 98.19 84 SER A N 1
ATOM 641 C CA . SER A 1 84 ? 17.110 2.176 -10.595 1.00 98.19 84 SER A CA 1
ATOM 642 C C . SER A 1 84 ? 15.598 2.438 -10.579 1.00 98.19 84 SER A C 1
ATOM 644 O O . SER A 1 84 ? 15.051 2.789 -9.533 1.00 98.19 84 SER A O 1
ATOM 646 N N . VAL A 1 85 ? 14.902 2.288 -11.708 1.00 98.12 85 VAL A N 1
ATOM 647 C CA . VAL A 1 85 ? 13.436 2.398 -11.761 1.00 98.12 85 VAL A CA 1
ATOM 648 C C . VAL A 1 85 ? 12.772 1.180 -11.119 1.00 98.12 85 VAL A C 1
ATOM 650 O O . VAL A 1 85 ? 11.800 1.356 -10.383 1.00 98.12 85 VAL A O 1
ATOM 653 N N . GLU A 1 86 ? 13.318 -0.013 -11.337 1.00 97.81 86 GLU A N 1
ATOM 654 C CA . GLU A 1 86 ? 12.826 -1.259 -10.736 1.00 97.81 86 GLU A CA 1
ATOM 655 C C . GLU A 1 86 ? 12.968 -1.241 -9.208 1.00 97.81 86 GLU A C 1
ATOM 657 O O . GLU A 1 86 ? 12.000 -1.441 -8.475 1.00 97.81 86 GLU A O 1
ATOM 662 N N . GLU A 1 87 ? 14.144 -0.857 -8.704 1.00 98.31 87 GLU A N 1
ATOM 663 C CA . GLU A 1 87 ? 14.386 -0.679 -7.268 1.00 98.31 87 GLU A CA 1
ATOM 664 C C . GLU A 1 87 ? 13.417 0.339 -6.649 1.00 98.31 87 GLU A C 1
ATOM 666 O O . GLU A 1 87 ? 12.933 0.151 -5.532 1.00 98.31 87 GLU A O 1
ATOM 671 N N . ARG A 1 88 ? 13.088 1.421 -7.370 1.00 98.12 88 ARG A N 1
ATOM 672 C CA . ARG A 1 88 ? 12.089 2.398 -6.908 1.00 98.12 88 ARG A CA 1
ATOM 673 C C . ARG A 1 88 ? 10.698 1.793 -6.792 1.00 98.12 88 ARG A C 1
ATOM 675 O O . ARG A 1 88 ? 9.988 2.147 -5.855 1.00 98.12 88 ARG A O 1
ATOM 682 N N . TYR A 1 89 ? 10.300 0.925 -7.716 1.00 98.12 89 TYR A N 1
ATOM 683 C CA . TYR A 1 89 ? 9.008 0.252 -7.636 1.00 98.12 89 TYR A CA 1
ATOM 684 C C . TYR A 1 89 ? 8.915 -0.638 -6.393 1.00 98.12 89 TYR A C 1
ATOM 686 O O . TYR A 1 89 ? 7.956 -0.520 -5.626 1.00 98.12 89 TYR A O 1
ATOM 694 N N . GLU A 1 90 ? 9.945 -1.447 -6.141 1.00 97.75 90 GLU A N 1
ATOM 695 C CA . GLU A 1 90 ? 10.007 -2.301 -4.951 1.00 97.75 90 GLU A CA 1
ATOM 696 C C . GLU A 1 90 ? 10.001 -1.475 -3.658 1.00 97.75 90 GLU A C 1
ATOM 698 O O . GLU A 1 90 ? 9.234 -1.771 -2.743 1.00 97.75 90 GLU A O 1
ATOM 703 N N . MET A 1 91 ? 10.743 -0.362 -3.602 1.00 97.44 91 MET A N 1
ATOM 704 C CA . MET A 1 91 ? 10.698 0.547 -2.447 1.00 97.44 91 MET A CA 1
ATOM 705 C C . MET A 1 91 ? 9.297 1.129 -2.203 1.00 97.44 91 MET A C 1
ATOM 707 O O . MET A 1 91 ? 8.862 1.217 -1.057 1.00 97.44 91 MET A O 1
ATOM 711 N N . VAL A 1 92 ? 8.568 1.515 -3.257 1.00 96.12 92 VAL A N 1
ATOM 712 C CA . VAL A 1 92 ? 7.188 2.025 -3.136 1.00 96.12 92 VAL A CA 1
ATOM 713 C C . VAL A 1 92 ? 6.250 0.946 -2.584 1.00 96.12 92 VAL A C 1
ATOM 715 O O . VAL A 1 92 ? 5.362 1.235 -1.775 1.00 96.12 92 VAL A O 1
ATOM 718 N N . LYS A 1 93 ? 6.447 -0.308 -2.999 1.00 95.19 93 LYS A N 1
ATOM 719 C CA . LYS A 1 93 ? 5.682 -1.460 -2.516 1.00 95.19 93 LYS A CA 1
ATOM 720 C C . LYS A 1 93 ? 5.966 -1.757 -1.047 1.00 95.19 93 LYS A C 1
ATOM 722 O O . LYS A 1 93 ? 5.020 -1.921 -0.273 1.00 95.19 93 LYS A O 1
ATOM 727 N N . GLU A 1 94 ? 7.236 -1.785 -0.655 1.00 95.31 94 GLU A N 1
ATOM 728 C CA . GLU A 1 94 ? 7.657 -1.991 0.733 1.00 95.31 94 GLU A CA 1
ATOM 729 C C . GLU A 1 94 ? 7.133 -0.881 1.656 1.00 95.31 94 GLU A C 1
ATOM 731 O O . GLU A 1 94 ? 6.501 -1.186 2.670 1.00 95.31 94 GLU A O 1
ATOM 736 N N . ASP A 1 95 ? 7.295 0.391 1.274 1.00 94.38 95 ASP A N 1
ATOM 737 C CA . ASP A 1 95 ? 6.800 1.541 2.046 1.00 94.38 95 ASP A CA 1
ATOM 738 C C . ASP A 1 95 ? 5.281 1.476 2.252 1.00 94.38 95 ASP A C 1
ATOM 740 O O . ASP A 1 95 ? 4.774 1.654 3.363 1.00 94.38 95 ASP A O 1
ATOM 744 N N . TYR A 1 96 ? 4.525 1.161 1.196 1.00 93.75 96 TYR A N 1
ATOM 745 C CA . TYR A 1 96 ? 3.081 0.991 1.321 1.00 93.75 96 TYR A CA 1
ATOM 746 C C . TYR A 1 96 ? 2.718 -0.133 2.300 1.00 93.75 96 TYR A C 1
ATOM 748 O O . TYR A 1 96 ? 1.807 0.030 3.117 1.00 93.75 96 TYR A O 1
ATOM 756 N N . GLN A 1 97 ? 3.399 -1.281 2.223 1.00 92.38 97 GLN A N 1
ATOM 757 C CA . GLN A 1 97 ? 3.139 -2.413 3.114 1.00 92.38 97 GLN A CA 1
ATOM 758 C C . GLN A 1 97 ? 3.455 -2.068 4.572 1.00 92.38 97 GLN A C 1
ATOM 760 O O . GLN A 1 97 ? 2.686 -2.433 5.466 1.00 92.38 97 GLN A O 1
ATOM 765 N N . GLU A 1 98 ? 4.542 -1.336 4.816 1.00 93.81 98 GLU A N 1
ATOM 766 C CA . GLU A 1 98 ? 4.903 -0.849 6.145 1.00 93.81 98 GLU A CA 1
ATOM 767 C C . GLU A 1 98 ? 3.839 0.109 6.689 1.00 93.81 98 GLU A C 1
ATOM 769 O O . GLU A 1 98 ? 3.268 -0.153 7.753 1.00 93.81 98 GLU A O 1
ATOM 774 N N . ARG A 1 99 ? 3.457 1.136 5.918 1.00 91.81 99 ARG A N 1
ATOM 775 C CA . ARG A 1 99 ? 2.379 2.065 6.296 1.00 91.81 99 ARG A CA 1
ATOM 776 C C . ARG A 1 99 ? 1.062 1.344 6.566 1.00 91.81 99 ARG A C 1
ATOM 778 O O . ARG A 1 99 ? 0.349 1.684 7.512 1.00 91.81 99 A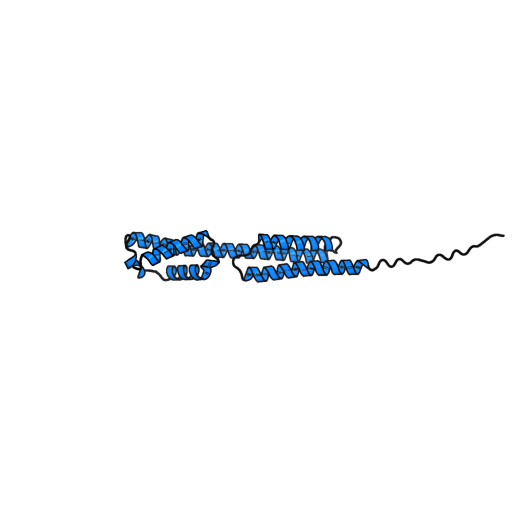RG A O 1
ATOM 785 N N . ARG A 1 100 ? 0.726 0.326 5.767 1.00 91.19 100 ARG A N 1
ATOM 786 C CA . ARG A 1 100 ? -0.495 -0.465 5.965 1.00 91.19 100 ARG A CA 1
ATOM 787 C C . ARG A 1 100 ? -0.441 -1.267 7.262 1.00 91.19 100 ARG A C 1
ATOM 789 O O . ARG A 1 100 ? -1.425 -1.307 7.998 1.00 91.19 100 ARG A O 1
ATOM 796 N N . LYS A 1 101 ? 0.706 -1.871 7.567 1.00 92.56 101 LYS A N 1
ATOM 797 C CA . LYS A 1 101 ? 0.925 -2.604 8.816 1.00 92.56 101 LYS A CA 1
ATOM 798 C C . LYS A 1 101 ? 0.810 -1.688 10.034 1.00 92.56 101 LYS A C 1
ATOM 800 O O . LYS A 1 101 ? 0.184 -2.074 11.018 1.00 92.56 101 LYS A O 1
ATOM 805 N N . GLU A 1 102 ? 1.381 -0.489 9.970 1.00 93.81 102 GLU A N 1
ATOM 806 C CA . GLU A 1 102 ? 1.261 0.509 11.038 1.00 93.81 102 GLU A CA 1
ATOM 807 C C . GLU A 1 102 ? -0.182 0.979 11.229 1.00 93.81 102 GLU A C 1
ATOM 809 O O . GLU A 1 102 ? -0.665 1.035 12.360 1.00 93.81 102 GLU A O 1
ATOM 814 N N . PHE A 1 103 ? -0.893 1.249 10.132 1.00 93.50 103 PHE A N 1
ATOM 815 C CA . PHE A 1 103 ? -2.305 1.620 10.170 1.00 93.50 103 PHE A CA 1
ATOM 816 C C . PHE A 1 103 ? -3.165 0.527 10.820 1.00 93.50 103 PHE A C 1
ATOM 818 O O . PHE A 1 103 ? -3.951 0.817 11.720 1.00 93.50 103 PHE A O 1
ATOM 825 N N . ASN A 1 104 ? -2.982 -0.732 10.415 1.00 93.19 104 ASN A N 1
ATOM 826 C CA . ASN A 1 104 ? -3.710 -1.865 10.987 1.00 93.19 104 ASN A CA 1
ATOM 827 C C . ASN A 1 104 ? -3.393 -2.051 12.475 1.00 93.19 104 ASN A C 1
ATOM 829 O O . ASN A 1 104 ? -4.298 -2.257 13.277 1.00 93.19 104 ASN A O 1
ATOM 833 N N . LYS A 1 105 ? -2.121 -1.910 12.865 1.00 95.19 105 LYS A N 1
ATOM 834 C CA . LYS A 1 105 ? -1.720 -1.961 14.273 1.00 95.19 105 LYS A CA 1
ATOM 835 C C . LYS A 1 105 ? -2.417 -0.871 15.094 1.00 95.19 105 LYS A C 1
ATOM 837 O O . LYS A 1 105 ? -2.911 -1.155 16.180 1.00 95.19 105 LYS A O 1
ATOM 842 N N . MET A 1 106 ? -2.480 0.356 14.578 1.00 95.50 106 MET A N 1
ATOM 843 C CA . MET A 1 106 ? -3.186 1.453 15.243 1.00 95.50 106 MET A CA 1
ATOM 844 C C . MET A 1 106 ? -4.684 1.157 15.358 1.00 95.50 106 MET A C 1
ATOM 846 O O . MET A 1 106 ? -5.265 1.367 16.418 1.00 95.50 106 MET A O 1
ATOM 850 N N . ALA A 1 107 ? -5.299 0.624 14.301 1.00 95.75 107 ALA A N 1
ATOM 851 C CA . ALA A 1 107 ? -6.696 0.216 14.338 1.00 95.75 107 ALA A CA 1
ATOM 852 C C . ALA A 1 107 ? -6.963 -0.851 15.412 1.00 95.75 107 ALA A C 1
ATOM 854 O O . ALA A 1 107 ? -7.930 -0.719 16.158 1.00 95.75 107 ALA A O 1
ATOM 855 N N . ASP A 1 108 ? -6.093 -1.855 15.539 1.00 95.44 108 ASP A N 1
ATOM 856 C CA . ASP A 1 108 ? -6.199 -2.895 16.568 1.00 95.44 108 ASP A CA 1
ATOM 857 C C . ASP A 1 108 ? -6.042 -2.334 17.988 1.00 95.44 108 ASP A C 1
ATOM 859 O O . ASP A 1 108 ? -6.800 -2.705 18.886 1.00 95.44 108 ASP A O 1
ATOM 863 N N . GLU A 1 109 ? -5.089 -1.423 18.206 1.00 95.62 109 GLU A N 1
ATOM 864 C CA . GLU A 1 109 ? -4.882 -0.764 19.502 1.00 95.62 109 GLU A CA 1
ATOM 865 C C . GLU A 1 109 ? -6.120 0.044 19.917 1.00 95.62 109 GLU A C 1
ATOM 867 O O . GLU A 1 109 ? -6.617 -0.117 21.033 1.00 95.62 109 GLU A O 1
ATOM 872 N N . ARG A 1 110 ? -6.669 0.851 18.999 1.00 95.12 110 ARG A N 1
ATOM 873 C CA . ARG A 1 110 ? -7.890 1.636 19.243 1.00 95.12 110 ARG A CA 1
ATOM 874 C C . ARG A 1 110 ? -9.112 0.745 19.445 1.00 95.12 110 ARG A C 1
ATOM 876 O O . ARG A 1 110 ? -9.916 1.004 20.333 1.00 95.12 110 ARG A O 1
ATOM 883 N N . MET A 1 111 ? -9.240 -0.328 18.665 1.00 95.06 111 MET A N 1
ATOM 884 C CA . MET A 1 111 ? -10.314 -1.310 18.836 1.00 95.06 111 MET A CA 1
ATOM 885 C C . MET A 1 111 ? -10.256 -1.952 20.223 1.00 95.06 111 MET A C 1
ATOM 887 O O . MET A 1 111 ? -11.266 -2.017 20.918 1.00 95.06 111 MET A O 1
ATOM 891 N N . THR A 1 112 ? -9.060 -2.358 20.653 1.00 94.19 112 THR A N 1
ATOM 892 C CA . THR A 1 112 ? -8.833 -2.962 21.971 1.00 94.19 112 THR A CA 1
ATOM 893 C C . THR A 1 112 ? -9.204 -2.001 23.102 1.00 94.19 112 THR A C 1
ATOM 895 O O . THR A 1 112 ? -9.753 -2.432 24.115 1.00 94.19 112 THR A O 1
ATOM 898 N N . GLU A 1 113 ? -8.932 -0.702 22.948 1.00 92.38 113 GLU A N 1
ATOM 899 C CA . GLU A 1 113 ? -9.318 0.322 23.925 1.00 92.38 113 GLU A CA 1
ATOM 900 C C . GLU A 1 113 ? -10.844 0.423 24.079 1.00 92.38 113 GLU A C 1
ATOM 902 O O . GLU A 1 113 ? -11.347 0.406 25.208 1.00 92.38 113 GLU A O 1
ATOM 907 N N . VAL A 1 114 ? -11.580 0.437 22.962 1.00 91.00 114 VAL A N 1
ATOM 908 C CA . VAL A 1 114 ? -13.053 0.459 22.963 1.00 91.00 114 VAL A CA 1
ATOM 909 C C . VAL A 1 114 ? -13.624 -0.839 23.545 1.00 91.00 114 VAL A C 1
ATOM 911 O O . VAL A 1 114 ? -14.489 -0.784 24.419 1.00 91.00 114 VAL A O 1
ATOM 914 N N . GLU A 1 115 ? -13.120 -2.005 23.123 1.00 90.44 115 GLU A N 1
ATOM 915 C CA . GLU A 1 115 ? -13.534 -3.317 23.650 1.00 90.44 115 GLU A CA 1
ATOM 916 C C . GLU A 1 115 ? -13.311 -3.398 25.170 1.00 90.44 115 GLU A C 1
ATOM 918 O O . GLU A 1 115 ? -14.228 -3.737 25.918 1.00 90.44 115 GLU A O 1
ATOM 923 N N . SER A 1 116 ? -12.128 -2.995 25.644 1.00 89.12 116 SER A N 1
ATOM 924 C CA . SER A 1 116 ? -11.767 -3.030 27.069 1.00 89.12 116 SER A CA 1
ATOM 925 C C . SER A 1 116 ? -12.606 -2.079 27.918 1.00 89.12 116 SER A C 1
ATOM 927 O O . SER A 1 116 ? -12.829 -2.334 29.102 1.00 89.12 116 SER A O 1
ATOM 929 N N . TRP A 1 117 ? -13.024 -0.936 27.366 1.00 87.56 117 TRP A N 1
ATOM 930 C CA . TRP A 1 117 ? -13.987 -0.070 28.042 1.00 87.56 117 TRP A CA 1
ATOM 931 C C . TRP A 1 117 ? -15.342 -0.759 28.153 1.00 87.56 117 TRP A C 1
ATOM 933 O O . TRP A 1 117 ? -15.894 -0.812 29.247 1.00 87.56 117 TRP A O 1
ATOM 943 N N . PHE A 1 118 ? -15.823 -1.369 27.072 1.00 83.94 118 PHE A N 1
ATOM 944 C CA . PHE A 1 118 ? -17.102 -2.074 27.063 1.00 83.94 118 PHE A CA 1
ATOM 945 C C . PHE A 1 118 ? -17.155 -3.213 28.089 1.00 83.94 118 PHE A C 1
ATOM 947 O O . PHE A 1 118 ? -18.142 -3.348 28.810 1.00 83.94 118 PHE A O 1
ATOM 954 N N . GLU A 1 119 ? -16.090 -4.014 28.175 1.00 83.56 119 GLU A N 1
ATOM 955 C CA . GLU A 1 119 ? -15.973 -5.117 29.134 1.00 83.56 119 GLU A CA 1
ATOM 956 C C . GLU A 1 119 ? -16.014 -4.620 30.583 1.00 83.56 119 GLU A C 1
ATOM 958 O O . GLU A 1 119 ? -16.847 -5.075 31.365 1.00 83.56 119 GLU A O 1
ATOM 963 N N . ARG A 1 120 ? -15.177 -3.631 30.930 1.00 81.62 120 ARG A N 1
ATOM 964 C CA . ARG A 1 120 ? -15.137 -3.060 32.290 1.00 81.62 120 ARG A CA 1
ATOM 965 C C . ARG A 1 120 ? -16.474 -2.456 32.691 1.00 81.62 120 ARG A C 1
ATOM 967 O O . ARG A 1 120 ? -16.972 -2.720 33.779 1.00 81.62 120 ARG A O 1
ATOM 974 N N . THR A 1 121 ? -17.063 -1.679 31.795 1.00 76.06 121 THR A N 1
ATOM 975 C CA . THR A 1 121 ? -18.353 -1.036 32.017 1.00 76.06 121 THR A CA 1
ATOM 976 C C . THR A 1 121 ? -19.468 -2.063 32.216 1.00 76.06 121 THR A C 1
ATOM 978 O O . THR A 1 121 ? -20.273 -1.937 33.138 1.00 76.06 121 THR A O 1
ATOM 981 N N . SER A 1 122 ? -19.508 -3.113 31.391 1.00 71.44 122 SER A N 1
ATOM 982 C CA . SER A 1 122 ? -20.509 -4.175 31.518 1.00 71.44 122 SER A CA 1
ATOM 983 C C . SER A 1 122 ? -20.367 -4.966 32.824 1.00 71.44 122 SER A C 1
ATOM 985 O O . SER A 1 122 ? -21.377 -5.405 33.378 1.00 71.44 122 SER A O 1
ATOM 987 N N . ASP A 1 123 ? -19.139 -5.168 33.308 1.00 71.31 123 ASP A N 1
ATOM 988 C CA . ASP A 1 123 ? -18.867 -5.866 34.569 1.00 71.31 123 ASP A CA 1
ATOM 989 C C . ASP A 1 123 ? -19.212 -5.004 35.799 1.00 71.31 123 ASP A C 1
ATOM 991 O O . ASP A 1 123 ? -19.690 -5.529 36.807 1.00 71.31 123 ASP A O 1
ATOM 995 N N . GLU A 1 124 ? -18.991 -3.686 35.729 1.00 64.44 124 GLU A N 1
ATOM 996 C CA . GLU A 1 124 ? -19.205 -2.753 36.845 1.00 64.44 124 GLU A CA 1
ATOM 997 C C . GLU A 1 124 ? -20.673 -2.340 37.030 1.00 64.44 124 GLU A C 1
ATOM 999 O O . GLU A 1 124 ? -21.142 -2.233 38.167 1.00 64.44 124 GLU A O 1
ATOM 1004 N N . VAL A 1 125 ? -21.415 -2.127 35.939 1.00 59.06 125 VAL A N 1
ATOM 1005 C CA . VAL A 1 125 ? -22.782 -1.567 35.980 1.00 59.06 125 VAL A CA 1
ATOM 1006 C C . VAL A 1 125 ? -23.863 -2.665 35.948 1.00 59.06 125 VAL A C 1
ATOM 1008 O O . VAL A 1 125 ? -25.030 -2.421 36.260 1.00 59.06 125 VAL A O 1
ATOM 1011 N N . GLY A 1 126 ? -23.486 -3.915 35.651 1.00 58.00 126 GLY A N 1
ATOM 1012 C CA . GLY A 1 126 ? -24.440 -4.937 35.220 1.00 58.00 126 GLY A CA 1
ATOM 1013 C C . GLY A 1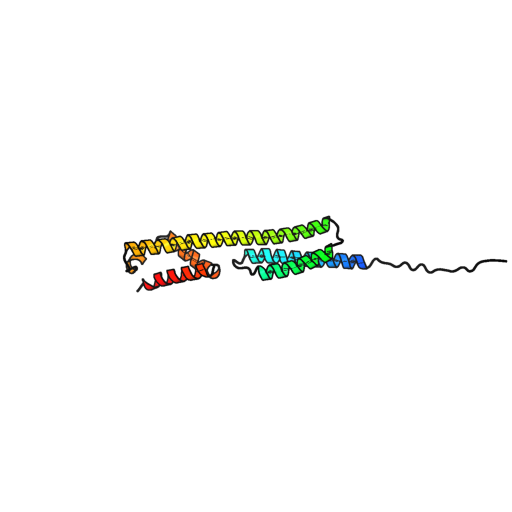 126 ? -24.953 -4.636 33.806 1.00 58.00 126 GLY A C 1
ATOM 1014 O O . GLY A 1 126 ? -24.546 -3.661 33.187 1.00 58.00 126 GLY A O 1
ATOM 1015 N N . ALA A 1 127 ? -25.847 -5.471 33.267 1.00 54.94 127 ALA A N 1
ATOM 1016 C CA . ALA A 1 127 ? -26.319 -5.362 31.877 1.00 54.94 127 ALA A CA 1
ATOM 1017 C C . ALA A 1 127 ? -27.010 -4.023 31.504 1.00 54.94 127 ALA A C 1
ATOM 1019 O O . ALA A 1 127 ? -27.310 -3.824 30.329 1.00 54.94 127 ALA A O 1
ATOM 1020 N N . ASP A 1 128 ? -27.243 -3.125 32.468 1.00 54.97 128 ASP A N 1
ATOM 1021 C CA . ASP A 1 128 ? -27.821 -1.792 32.266 1.00 54.97 128 ASP A CA 1
ATOM 1022 C C . ASP A 1 128 ? -26.717 -0.766 31.950 1.00 54.97 128 ASP A C 1
ATOM 1024 O O . ASP A 1 128 ? -26.281 0.017 32.795 1.00 54.97 128 ASP A O 1
ATOM 1028 N N . LEU A 1 129 ? -26.266 -0.761 30.696 1.00 58.81 129 LEU A N 1
ATOM 1029 C CA . LEU A 1 129 ? -25.299 0.206 30.156 1.00 58.81 129 LEU A CA 1
ATOM 1030 C C . LEU A 1 129 ? -25.852 1.647 30.052 1.00 58.81 129 LEU A C 1
ATOM 1032 O O . LEU A 1 129 ? -25.079 2.566 29.791 1.00 58.81 129 LEU A O 1
ATOM 1036 N N . ASP A 1 130 ? -27.137 1.877 30.337 1.00 54.91 130 ASP A N 1
ATOM 1037 C CA . ASP A 1 130 ? -27.788 3.199 30.288 1.00 54.91 130 ASP A CA 1
ATOM 1038 C C . ASP A 1 130 ? -27.136 4.238 31.226 1.00 54.91 130 ASP A C 1
ATOM 1040 O O . ASP A 1 130 ? -27.147 5.438 30.950 1.00 54.91 130 ASP A O 1
ATOM 1044 N N . ASN A 1 131 ? -26.525 3.806 32.340 1.00 52.34 131 ASN A N 1
ATOM 1045 C CA . ASN A 1 131 ? -25.782 4.705 33.240 1.00 52.34 131 ASN A CA 1
ATOM 1046 C C . ASN A 1 131 ? -24.329 4.943 32.803 1.00 52.34 131 ASN A C 1
ATOM 1048 O O . ASN A 1 131 ? -23.695 5.886 33.281 1.00 52.34 131 ASN A O 1
ATOM 1052 N N . ALA A 1 132 ? -23.805 4.114 31.899 1.00 54.59 132 ALA A N 1
ATOM 1053 C CA . ALA A 1 132 ? -22.422 4.171 31.449 1.00 54.59 132 ALA A CA 1
ATOM 1054 C C . ALA A 1 132 ? -22.156 5.240 30.390 1.00 54.59 132 ALA A C 1
ATOM 1056 O O . ALA A 1 132 ? -21.011 5.664 30.235 1.00 54.59 132 ALA A O 1
ATOM 1057 N N . GLY A 1 133 ? -23.196 5.715 29.696 1.00 52.94 133 GLY A N 1
ATOM 1058 C CA . GLY A 1 133 ? -23.076 6.798 28.714 1.00 52.94 133 GLY A CA 1
ATOM 1059 C C . GLY A 1 133 ? -22.469 8.087 29.287 1.00 52.94 133 GLY A C 1
ATOM 1060 O O . GLY A 1 133 ? -21.970 8.915 28.535 1.00 52.94 133 GLY A O 1
ATOM 1061 N N . ASN A 1 134 ? -22.444 8.245 30.617 1.00 54.25 134 ASN A N 1
ATOM 1062 C CA . ASN A 1 134 ? -21.815 9.383 31.291 1.00 54.25 134 ASN A CA 1
ATOM 1063 C C . ASN A 1 134 ? -20.324 9.176 31.637 1.00 54.25 134 ASN A C 1
ATOM 1065 O O . ASN A 1 134 ? -19.669 10.136 32.039 1.00 54.25 134 ASN A O 1
ATOM 1069 N N . GLU A 1 135 ? -19.785 7.959 31.508 1.00 62.12 135 GLU A N 1
ATOM 1070 C CA . GLU A 1 135 ? -18.407 7.599 31.889 1.00 62.12 135 GLU A CA 1
ATOM 1071 C C . GLU A 1 135 ? -17.599 7.030 30.708 1.00 62.12 135 GLU A C 1
ATOM 1073 O O . GLU A 1 135 ? -16.765 6.129 30.857 1.00 62.12 135 GLU A O 1
ATOM 1078 N N . ILE A 1 136 ? -17.800 7.578 29.508 1.00 71.44 136 ILE A N 1
ATOM 1079 C CA . ILE A 1 136 ? -16.786 7.433 28.464 1.00 71.44 136 ILE A CA 1
ATOM 1080 C C . ILE A 1 136 ? -15.625 8.360 28.823 1.00 71.44 136 ILE A C 1
ATOM 1082 O O . ILE A 1 136 ? -15.812 9.538 29.126 1.00 71.44 136 ILE A O 1
ATOM 1086 N N . ASN A 1 137 ? -14.409 7.819 28.845 1.00 79.38 137 ASN A N 1
ATOM 1087 C CA . ASN A 1 137 ? -13.228 8.658 28.993 1.00 79.38 137 ASN A CA 1
ATOM 1088 C C . ASN A 1 137 ? -12.788 9.182 27.618 1.00 79.38 137 ASN A C 1
ATOM 1090 O O . ASN A 1 137 ? -13.046 8.562 26.588 1.00 79.38 137 ASN A O 1
ATOM 1094 N N . GLN A 1 138 ? -12.061 10.296 27.620 1.00 82.75 138 GLN A N 1
ATOM 1095 C CA . GLN A 1 138 ? -11.595 10.945 26.394 1.00 82.75 138 GLN A CA 1
ATOM 1096 C C . GLN A 1 138 ? -10.800 10.006 25.461 1.00 82.75 138 GLN A C 1
ATOM 1098 O O . GLN A 1 138 ? -10.873 10.156 24.250 1.00 82.75 138 GLN A O 1
ATOM 1103 N N . GLY A 1 139 ? -10.072 9.015 25.993 1.00 85.44 139 GLY A N 1
ATOM 1104 C CA . GLY A 1 139 ? -9.313 8.061 25.171 1.00 85.44 139 GLY A CA 1
ATOM 1105 C C . GLY A 1 139 ? -10.201 7.123 24.347 1.00 85.44 139 GLY A C 1
ATOM 1106 O O . GLY A 1 139 ? -9.907 6.835 23.185 1.00 85.44 139 GLY A O 1
ATOM 1107 N N . VAL A 1 140 ? -11.339 6.707 24.909 1.00 88.69 140 VAL A N 1
ATOM 1108 C CA . VAL A 1 140 ? -12.333 5.882 24.210 1.00 88.69 140 VAL A CA 1
ATOM 1109 C C . VAL A 1 140 ? -13.074 6.704 23.158 1.00 88.69 140 VAL A C 1
ATOM 1111 O O . VAL A 1 140 ? -13.223 6.222 22.038 1.00 88.69 140 VAL A O 1
ATOM 1114 N N . GLU A 1 141 ? -13.465 7.945 23.473 1.00 87.56 141 GLU A N 1
ATOM 1115 C CA . GLU A 1 141 ? -14.027 8.891 22.490 1.00 87.56 141 GLU A CA 1
ATOM 1116 C C . GLU A 1 141 ? -13.055 9.103 21.320 1.00 87.56 141 GLU A C 1
ATOM 1118 O O . GLU A 1 141 ? -13.406 8.843 20.170 1.00 87.56 141 GLU A O 1
ATOM 1123 N N . ASP A 1 142 ? -11.794 9.441 21.611 1.00 92.25 142 ASP A N 1
ATOM 1124 C CA . ASP A 1 142 ? -10.748 9.634 20.599 1.00 92.25 142 ASP A CA 1
ATOM 1125 C C . ASP A 1 142 ? -10.518 8.364 19.753 1.00 92.25 142 ASP A C 1
ATOM 1127 O O . ASP A 1 142 ? -10.150 8.436 18.574 1.00 92.25 142 ASP A O 1
ATOM 1131 N N . SER A 1 143 ? -10.688 7.180 20.348 1.00 94.44 143 SER A N 1
ATOM 1132 C CA . SER A 1 143 ? -10.585 5.887 19.664 1.00 94.44 143 SER A CA 1
ATOM 1133 C C . SER A 1 143 ? -11.763 5.622 18.738 1.00 94.44 143 SER A C 1
ATOM 1135 O O . SER A 1 143 ? -11.544 5.232 17.590 1.00 94.44 143 SER A O 1
ATOM 1137 N N . MET A 1 144 ? -12.989 5.866 19.201 1.00 92.38 144 MET A N 1
ATOM 1138 C CA . MET A 1 144 ? -14.201 5.722 18.396 1.00 92.38 144 MET A CA 1
ATOM 1139 C C . MET A 1 144 ? -14.205 6.703 17.223 1.00 92.38 144 MET A C 1
ATOM 1141 O O . MET A 1 144 ? -14.397 6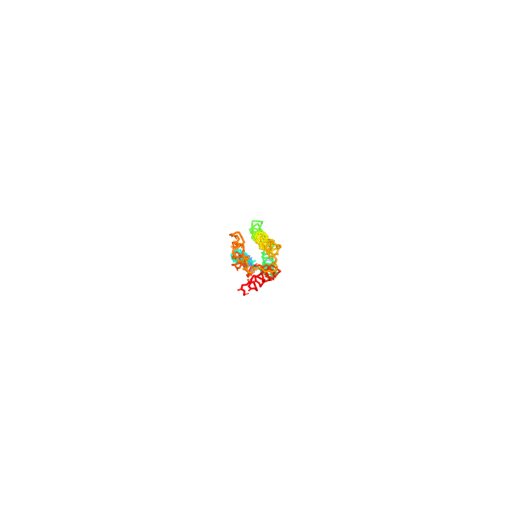.270 16.087 1.00 92.38 144 MET A O 1
ATOM 1145 N N . ASP A 1 145 ? -13.883 7.973 17.469 1.00 93.62 145 ASP A N 1
ATOM 1146 C CA . ASP A 1 145 ? -13.784 9.003 16.433 1.00 93.62 145 ASP A CA 1
ATOM 1147 C C . ASP A 1 145 ? -12.740 8.632 15.378 1.00 93.62 145 ASP A C 1
ATOM 1149 O O . ASP A 1 145 ? -12.958 8.787 14.173 1.00 93.62 145 ASP A O 1
ATOM 1153 N N . TRP A 1 146 ? -11.575 8.132 15.800 1.00 96.06 146 TRP A N 1
ATOM 1154 C CA . TRP A 1 146 ? -10.539 7.717 14.858 1.00 96.06 146 TRP A CA 1
ATOM 1155 C C . TRP A 1 146 ? -10.989 6.528 14.004 1.00 96.06 146 TRP A C 1
ATOM 1157 O O . TRP A 1 146 ? -10.767 6.540 12.789 1.00 96.06 146 TRP A O 1
ATOM 1167 N N . LEU A 1 147 ? -11.621 5.520 14.616 1.00 95.88 147 LEU A N 1
ATOM 1168 C CA . LEU A 1 147 ? -12.136 4.338 13.921 1.00 95.88 147 LEU A CA 1
ATOM 1169 C C . LEU A 1 147 ? -13.245 4.712 12.932 1.00 95.88 147 LEU A C 1
ATOM 1171 O O . LEU A 1 147 ? -13.220 4.237 11.799 1.00 95.88 147 LEU A O 1
ATOM 1175 N N . GLU A 1 148 ? -14.158 5.606 13.312 1.00 95.19 148 GLU A N 1
ATOM 1176 C CA . GLU A 1 148 ? -15.228 6.097 12.440 1.00 95.19 148 GLU A CA 1
ATOM 1177 C C . GLU A 1 148 ? -14.667 6.880 11.247 1.00 95.19 148 GLU A C 1
ATOM 1179 O O . GLU A 1 148 ? -14.971 6.568 10.094 1.00 95.19 148 GLU A O 1
ATOM 1184 N N . ASN A 1 149 ? -13.758 7.827 11.496 1.00 95.38 149 ASN A N 1
ATOM 1185 C CA . ASN A 1 149 ? -13.124 8.627 10.443 1.00 95.38 149 ASN A CA 1
ATOM 1186 C C . ASN A 1 149 ? -12.273 7.798 9.468 1.00 95.38 149 ASN A C 1
ATOM 1188 O O . ASN A 1 149 ? -11.966 8.252 8.363 1.00 95.38 149 ASN A O 1
ATOM 1192 N N . ASN A 1 150 ? -11.865 6.593 9.868 1.00 94.75 150 ASN A N 1
ATOM 1193 C CA . ASN A 1 150 ? -11.058 5.697 9.048 1.00 94.75 150 ASN A CA 1
ATOM 1194 C C . ASN A 1 150 ? -11.785 4.409 8.654 1.00 94.75 150 ASN A C 1
ATOM 1196 O O . ASN A 1 150 ? -11.145 3.527 8.083 1.00 94.75 150 ASN A O 1
ATOM 1200 N N . TYR A 1 151 ? -13.095 4.309 8.887 1.00 94.69 151 TYR A N 1
ATOM 1201 C CA . TYR A 1 151 ? -13.858 3.068 8.756 1.00 94.69 151 TYR A CA 1
ATOM 1202 C C . TYR A 1 151 ? -13.662 2.378 7.398 1.00 94.69 151 TYR A C 1
ATOM 1204 O O . TYR A 1 151 ? -13.294 1.207 7.345 1.00 94.69 151 TYR A O 1
ATOM 1212 N N . GLU A 1 152 ? -13.782 3.117 6.290 1.00 92.62 152 GLU A N 1
ATOM 1213 C CA . GLU A 1 152 ? -13.621 2.583 4.923 1.00 92.62 152 GLU A CA 1
ATOM 1214 C C . GLU A 1 152 ? -12.218 2.024 4.629 1.00 92.62 152 GLU A C 1
ATOM 1216 O O . GLU A 1 152 ? -12.021 1.273 3.674 1.00 92.62 152 GLU A O 1
ATOM 1221 N N . LYS A 1 153 ? -11.226 2.403 5.438 1.00 91.31 153 LYS A N 1
ATOM 1222 C CA . LYS A 1 153 ? -9.833 1.969 5.310 1.00 91.31 153 LYS A CA 1
ATOM 1223 C C . LYS A 1 153 ? -9.517 0.777 6.204 1.00 91.31 153 LYS A C 1
ATOM 1225 O O . LYS A 1 153 ? -8.465 0.170 6.014 1.00 91.31 153 LYS A O 1
ATOM 1230 N N . LEU A 1 154 ? -10.362 0.467 7.183 1.00 92.25 154 LEU A N 1
ATOM 1231 C CA . LEU A 1 154 ? -10.181 -0.674 8.075 1.00 92.25 154 LEU A CA 1
ATOM 1232 C C . LEU A 1 154 ? -10.307 -1.990 7.301 1.00 92.25 154 LEU A C 1
ATOM 1234 O O . LEU A 1 154 ? -10.927 -2.051 6.243 1.00 92.25 154 LEU A O 1
ATOM 1238 N N . GLU A 1 155 ? -9.706 -3.049 7.834 1.00 91.50 155 GLU A N 1
ATOM 1239 C CA . GLU A 1 155 ? -9.959 -4.401 7.339 1.00 91.50 155 GLU A CA 1
ATOM 1240 C C . GLU A 1 155 ? -11.396 -4.841 7.669 1.00 91.50 155 GLU A C 1
ATOM 1242 O O . GLU A 1 155 ? -11.961 -4.436 8.688 1.00 91.50 155 GLU A O 1
ATOM 1247 N N . ASP A 1 156 ? -11.985 -5.699 6.830 1.00 92.81 156 ASP A N 1
ATOM 1248 C CA . ASP A 1 156 ? -13.379 -6.158 6.956 1.00 92.81 156 ASP A CA 1
ATOM 1249 C C . ASP A 1 156 ? -13.717 -6.733 8.342 1.00 92.81 156 ASP A C 1
ATOM 1251 O O . ASP A 1 156 ? -14.840 -6.613 8.831 1.00 92.81 156 ASP A O 1
ATOM 1255 N N . ASN A 1 157 ? -12.770 -7.427 8.975 1.00 91.19 157 ASN A N 1
ATOM 1256 C CA . ASN A 1 157 ? -12.918 -7.956 10.332 1.00 91.19 157 ASN A CA 1
ATOM 1257 C C . ASN A 1 157 ? -12.982 -6.829 11.373 1.00 91.19 157 ASN A C 1
ATOM 1259 O O . ASN A 1 157 ? -13.823 -6.889 12.267 1.00 91.19 157 ASN A O 1
ATOM 1263 N N . THR A 1 158 ? -12.133 -5.810 11.253 1.00 93.19 158 THR A N 1
ATOM 1264 C CA . THR A 1 158 ? -12.107 -4.653 12.153 1.00 93.19 158 THR A CA 1
ATOM 1265 C C . THR A 1 158 ? -13.349 -3.785 11.964 1.00 93.19 158 THR A C 1
ATOM 1267 O O . THR A 1 158 ? -13.927 -3.352 12.957 1.00 93.19 158 THR A O 1
ATOM 1270 N N . GLN A 1 159 ? -13.836 -3.619 10.729 1.00 95.50 159 GLN A N 1
ATOM 1271 C CA . GLN A 1 159 ? -15.128 -2.974 10.455 1.00 95.50 159 GLN A CA 1
ATOM 1272 C C . GLN A 1 159 ? -16.279 -3.693 11.163 1.00 95.50 159 GLN A C 1
ATOM 1274 O O . GLN A 1 159 ? -17.042 -3.062 11.886 1.00 95.50 159 GLN A O 1
ATOM 1279 N N . LYS A 1 160 ? -16.368 -5.023 11.021 1.00 94.56 160 LYS A N 1
ATOM 1280 C CA . LYS A 1 160 ? -17.413 -5.828 11.679 1.00 94.56 160 LYS A CA 1
ATOM 1281 C C . LYS A 1 160 ? -17.377 -5.690 13.197 1.00 94.56 160 LYS A C 1
ATOM 1283 O O . LYS A 1 160 ? -18.415 -5.481 13.810 1.00 94.56 160 LYS A O 1
ATOM 1288 N N . LYS A 1 161 ? -16.186 -5.767 13.799 1.00 93.44 161 LYS A N 1
ATOM 1289 C CA . LYS A 1 161 ? -16.022 -5.553 15.244 1.00 93.44 161 LYS A CA 1
ATOM 1290 C C . LYS A 1 161 ? -16.488 -4.162 15.668 1.00 93.44 161 LYS A C 1
ATOM 1292 O O . LYS A 1 161 ? -17.189 -4.032 16.667 1.00 93.44 161 LYS A O 1
ATOM 1297 N N . PHE A 1 162 ? -16.117 -3.137 14.901 1.00 94.50 162 PHE A N 1
ATOM 1298 C CA . PHE A 1 162 ? -16.538 -1.769 15.174 1.00 94.50 162 PHE A CA 1
ATOM 1299 C C . PHE A 1 162 ? -18.061 -1.618 15.109 1.00 94.50 162 PHE A C 1
ATOM 1301 O O . PHE A 1 162 ? -18.656 -1.028 16.008 1.00 94.50 162 PHE A O 1
ATOM 1308 N N . ASP A 1 163 ? -18.700 -2.190 14.087 1.00 93.75 163 ASP A N 1
ATOM 1309 C CA . ASP A 1 163 ? -20.157 -2.170 13.953 1.00 93.75 163 ASP A CA 1
ATOM 1310 C C . ASP A 1 163 ? -20.857 -2.897 15.103 1.00 93.75 163 ASP A C 1
ATOM 1312 O O . ASP A 1 163 ? -21.828 -2.365 15.641 1.00 93.75 163 ASP A O 1
ATOM 1316 N N . ASP A 1 164 ? -20.345 -4.054 15.531 1.00 90.81 164 ASP A N 1
ATOM 1317 C CA . ASP A 1 164 ? -20.885 -4.797 16.673 1.00 90.81 164 ASP A CA 1
ATOM 1318 C C . ASP A 1 164 ? -20.813 -3.967 17.968 1.00 90.81 164 ASP A C 1
ATOM 1320 O O . ASP A 1 164 ? -21.757 -3.952 18.762 1.00 90.81 164 ASP A O 1
ATOM 1324 N N . LEU A 1 165 ? -19.702 -3.259 18.199 1.00 86.69 165 LEU A N 1
ATOM 1325 C CA . LEU A 1 165 ? -19.539 -2.376 19.359 1.00 86.69 165 LEU A CA 1
ATOM 1326 C C . LEU A 1 165 ? -20.461 -1.161 19.278 1.00 86.69 165 LEU A C 1
ATOM 1328 O O . LEU A 1 165 ? -21.115 -0.825 20.265 1.00 86.69 165 LEU A O 1
ATOM 1332 N N . ARG A 1 166 ? -20.569 -0.537 18.103 1.00 85.81 166 ARG A N 1
ATOM 1333 C CA . ARG A 1 166 ? -21.466 0.600 17.876 1.00 85.81 166 ARG A CA 1
ATOM 1334 C C . ARG A 1 166 ? -22.932 0.210 18.054 1.00 85.81 166 ARG A C 1
ATOM 1336 O O . ARG A 1 166 ? -23.703 0.966 18.637 1.00 85.81 166 ARG A O 1
ATOM 1343 N N . GLU A 1 167 ? -23.331 -0.976 17.597 1.00 84.81 167 GLU A N 1
ATOM 1344 C CA . GLU A 1 167 ? -24.687 -1.487 17.809 1.00 84.81 167 GLU A CA 1
ATOM 1345 C C . GLU A 1 167 ? -24.966 -1.720 19.296 1.00 84.81 167 GLU A C 1
ATOM 1347 O O . GLU A 1 167 ? -26.043 -1.364 19.778 1.00 84.81 167 GLU A O 1
ATOM 1352 N N . LYS A 1 168 ? -24.003 -2.282 20.038 1.00 76.50 168 LYS A N 1
ATOM 1353 C CA . LYS A 1 168 ? -24.123 -2.407 21.495 1.00 76.50 168 LYS A CA 1
ATOM 1354 C C . LYS A 1 168 ? -24.250 -1.037 22.152 1.00 76.50 168 LYS A C 1
ATOM 1356 O O . LYS A 1 168 ? -25.064 -0.904 23.050 1.00 76.50 168 LYS A O 1
ATOM 1361 N N . PHE A 1 169 ? -23.499 -0.035 21.700 1.00 71.06 169 PHE A N 1
ATOM 1362 C CA . PHE A 1 169 ? -23.573 1.325 22.233 1.00 71.06 169 PHE A CA 1
ATOM 1363 C C . PHE A 1 169 ? -24.975 1.927 22.038 1.00 71.06 169 PHE A C 1
ATOM 1365 O O . PHE A 1 169 ? -25.641 2.285 23.004 1.00 71.06 169 PHE A O 1
ATOM 1372 N N . ASN A 1 170 ? -25.484 1.904 20.803 1.00 68.56 170 ASN A N 1
ATOM 1373 C CA . ASN A 1 170 ? -26.782 2.490 20.446 1.00 68.56 170 ASN A CA 1
ATOM 1374 C C . ASN A 1 170 ? -27.991 1.744 21.041 1.00 68.56 170 ASN A C 1
ATOM 1376 O O . ASN A 1 170 ? -29.061 2.327 21.202 1.00 68.56 170 ASN A O 1
ATOM 1380 N N . LYS A 1 171 ? -27.866 0.443 21.339 1.00 58.84 171 LYS A N 1
ATOM 1381 C CA . LYS A 1 171 ? -28.933 -0.331 22.002 1.00 58.84 171 LYS A CA 1
ATOM 1382 C C . LYS A 1 171 ? -29.127 0.035 23.475 1.00 58.84 171 LYS A C 1
ATOM 1384 O O . LYS A 1 171 ? -30.179 -0.300 24.006 1.00 58.84 171 LYS A O 1
ATOM 1389 N N . ASN A 1 172 ? -28.159 0.714 24.087 1.00 50.19 172 ASN A N 1
ATOM 1390 C CA . ASN A 1 172 ? -28.188 1.137 25.489 1.00 50.19 172 ASN A CA 1
ATOM 1391 C C . ASN A 1 172 ? -28.393 2.661 25.640 1.00 50.19 172 ASN A C 1
ATOM 1393 O O . ASN A 1 172 ? -28.057 3.239 26.666 1.00 50.19 172 ASN A O 1
ATOM 1397 N N . GLU A 1 173 ? -28.889 3.338 24.596 1.00 41.66 173 GLU A N 1
ATOM 1398 C CA . GLU A 1 173 ? -29.316 4.748 24.648 1.00 41.66 173 GLU A CA 1
ATOM 1399 C C . GLU A 1 173 ? -30.861 4.900 24.707 1.00 41.66 173 GLU A C 1
ATOM 1401 O O . GLU A 1 173 ? -31.376 5.994 24.455 1.00 41.66 173 GLU A O 1
ATOM 1406 N N . VAL A 1 174 ? -31.625 3.829 25.005 1.00 35.47 174 VAL A N 1
ATOM 1407 C CA . VAL A 1 174 ? -33.114 3.818 24.997 1.00 35.47 174 VAL A CA 1
ATOM 1408 C C . VAL A 1 174 ? -33.724 3.626 26.379 1.00 35.47 174 VAL A C 1
ATOM 1410 O O . VAL A 1 174 ? -33.558 2.522 26.932 1.00 35.47 174 VAL A O 1
#

Foldseek 3Di:
DDDDDPPPDPPPPPPPPPVVVVLVVQLVVLLCVLLVLLVVLLVVLVPDLDDPVVVSVVVNVVSLVSNCVSCVVPDPVSVVSSVVSVVSSVVSVVVSVVVNVVVQVLLVVLLVVLVVLVVVCCVVVPLQCLVVVVPDDPSNVVSLVVCVVCVVSYDPVSNVSNVVSVVSVVVNND

Sequence (174 aa):
MKIALILSLPLLILSSCDNGADVEKSRTEAMNDLKSFVDSVDTQVAMTANANWDMIDARYDRLENNADEAFEDASDEMKADLNSVEERYEMVKEDYQERRKEFNKMADERMTEVESWFERTSDEVGADLDNAGNEINQGVEDSMDWLENNYEKLEDNTQKKFDDLREKFNKNEV

Secondary structure (DSSP, 8-state):
-----------------SHHHHHHHHHHHHHHHHHHHHHHHHHHHHH-S---HHHHHHHHHHHHHHHHHHHTTS-HHHHHHHHHHHHHHHHHHHHHHHHHHHHHHHHHHHHHHHHHHHHHHHHHH-S-GGGGGG---HHHHHHHHHHHHTGGGS-HHHHHHHHHHHHHHHHT--

Organism: NCBI:txid101383

Radius of gyration: 32.24 Å; chains: 1; bounding box: 80×21×114 Å